Protein AF-A0A329RFQ0-F1 (afdb_monomer)

Organism: NCBI:txid29920

Nearest PDB structures (foldseek):
  3j9x-assembly1_A  TM=4.314E-01  e=1.924E+00  Sulfolobus islandicus rod-shaped virus 2
  3uum-assembly2_B  TM=3.635E-01  e=1.479E+00  Rattus norvegicus
  3f31-assembly1_B  TM=4.005E-01  e=6.702E+00  Homo sapiens

Mean predicted aligned error: 9.89 Å

Solvent-accessible surface area (backbone atoms only — not comparable to full-atom values): 4519 Å² total; per-residue (Å²): 108,72,70,57,54,52,51,52,51,54,52,53,60,72,65,52,76,73,80,69,55,68,66,58,53,54,48,52,54,48,55,49,48,51,48,42,50,75,73,67,53,82,48,68,70,55,54,52,49,44,54,54,48,51,52,52,36,45,76,69,65,75,48,52,76,65,60,49,51,55,50,55,62,74,74,108

Secondary structure (DSSP, 8-state):
-HHHHHHHHHHHHHTS-----HHHHHHHHHHHHHHHHHTT---HHHHHHHHHHHHHHHHTTSS-HHHHHHHHHHH-

pLDDT: mean 82.15, std 9.16, range [60.59, 91.56]

Radius of gyration: 19.91 Å; Cα contacts (8 Å, |Δi|>4): 33; chains: 1; bounding box: 47×16×55 Å

Foldseek 3Di:
DVVVVVVVVVVVVVPPDDPPDVLVVLVVLLVVLVVCVVVVNPPPVSLVVNLVSLVVCVVVVVDDPVVSVVSVVVSD

Structure (mmCIF, N/CA/C/O backbone):
data_AF-A0A329RFQ0-F1
#
_entry.id   AF-A0A329RFQ0-F1
#
loop_
_atom_site.group_PDB
_atom_site.id
_atom_site.type_symbol
_atom_site.label_atom_id
_atom_site.label_alt_id
_atom_site.label_comp_id
_atom_site.label_asym_id
_atom_site.label_entity_id
_atom_site.label_seq_id
_atom_site.pdbx_PDB_ins_code
_atom_site.Cartn_x
_atom_site.Cartn_y
_atom_site.Cartn_z
_atom_site.occupancy
_atom_site.B_iso_or_equiv
_atom_site.auth_seq_id
_atom_site.auth_comp_id
_atom_site.auth_asym_id
_atom_site.auth_atom_id
_atom_site.pdbx_PDB_model_num
ATOM 1 N N . MET A 1 1 ? 36.946 -1.313 -35.718 1.00 68.31 1 MET A N 1
ATOM 2 C CA . MET A 1 1 ? 36.181 -0.053 -35.588 1.00 68.31 1 MET A CA 1
ATOM 3 C C . MET A 1 1 ? 34.679 -0.259 -35.370 1.00 68.31 1 MET A C 1
ATOM 5 O O . MET A 1 1 ? 34.257 -0.143 -34.232 1.00 68.31 1 MET A O 1
ATOM 9 N N . PHE A 1 2 ? 33.853 -0.621 -36.368 1.00 75.81 2 PHE A N 1
ATOM 10 C CA . PHE A 1 2 ? 32.384 -0.732 -36.172 1.00 75.81 2 PHE A CA 1
ATOM 11 C C . PHE A 1 2 ? 31.966 -1.766 -35.109 1.00 75.81 2 PHE A C 1
ATOM 13 O O . PHE A 1 2 ? 31.150 -1.477 -34.241 1.00 75.81 2 PHE A O 1
ATOM 20 N N . LYS A 1 3 ? 32.573 -2.960 -35.133 1.00 76.38 3 LYS A N 1
ATOM 21 C CA . LYS A 1 3 ? 32.260 -4.041 -34.181 1.00 76.38 3 LYS A CA 1
ATOM 22 C C . LYS A 1 3 ? 32.647 -3.711 -32.734 1.00 76.38 3 LYS A C 1
ATOM 24 O O . LYS A 1 3 ? 31.963 -4.138 -31.815 1.00 76.38 3 LYS A O 1
ATOM 29 N N . GLU A 1 4 ? 33.714 -2.941 -32.535 1.00 78.06 4 GLU A N 1
ATOM 30 C CA . GLU A 1 4 ? 34.158 -2.510 -31.201 1.00 78.06 4 GLU A CA 1
ATOM 31 C C . GLU A 1 4 ? 33.221 -1.444 -30.633 1.00 78.06 4 GLU A C 1
ATOM 33 O O . GLU A 1 4 ? 32.814 -1.541 -29.482 1.00 78.06 4 GLU A O 1
ATOM 38 N N . ILE A 1 5 ? 32.803 -0.482 -31.463 1.00 75.31 5 ILE A N 1
ATOM 39 C CA . ILE A 1 5 ? 31.818 0.537 -31.077 1.00 75.31 5 ILE A CA 1
ATOM 40 C C . ILE A 1 5 ? 30.481 -0.119 -30.705 1.00 75.31 5 ILE A C 1
ATOM 42 O O . ILE A 1 5 ? 29.888 0.251 -29.693 1.00 75.31 5 ILE A O 1
ATOM 46 N N . LEU A 1 6 ? 30.041 -1.126 -31.471 1.00 73.75 6 LEU A N 1
ATOM 47 C CA . LEU A 1 6 ? 28.821 -1.890 -31.191 1.00 73.75 6 LEU A CA 1
ATOM 48 C C . LEU A 1 6 ? 28.913 -2.675 -29.867 1.00 73.75 6 LEU A C 1
ATOM 50 O O . LEU A 1 6 ? 27.962 -2.708 -29.091 1.00 73.75 6 LEU A O 1
ATOM 54 N N . ALA A 1 7 ? 30.068 -3.279 -29.575 1.00 74.19 7 ALA A N 1
ATOM 55 C CA . ALA A 1 7 ? 30.295 -3.982 -28.312 1.00 74.19 7 ALA A CA 1
ATOM 56 C C . ALA A 1 7 ? 30.289 -3.027 -27.104 1.00 74.19 7 ALA A C 1
ATOM 58 O O . ALA A 1 7 ? 29.692 -3.341 -26.076 1.00 74.19 7 ALA A O 1
ATOM 59 N N . ILE A 1 8 ? 30.898 -1.843 -27.243 1.00 73.62 8 ILE A N 1
ATOM 60 C CA . ILE A 1 8 ? 30.908 -0.801 -26.204 1.00 73.62 8 ILE A CA 1
ATOM 61 C C . ILE A 1 8 ? 29.487 -0.300 -25.924 1.00 73.62 8 ILE A C 1
ATOM 63 O O . ILE A 1 8 ? 29.104 -0.179 -24.763 1.00 73.62 8 ILE A O 1
ATOM 67 N N . THR A 1 9 ? 28.680 -0.071 -26.964 1.00 68.12 9 THR A N 1
ATOM 68 C CA . THR A 1 9 ? 27.286 0.377 -26.795 1.00 68.12 9 THR A CA 1
ATOM 69 C C . THR A 1 9 ? 26.407 -0.688 -26.143 1.00 68.12 9 THR A C 1
ATOM 71 O O . TH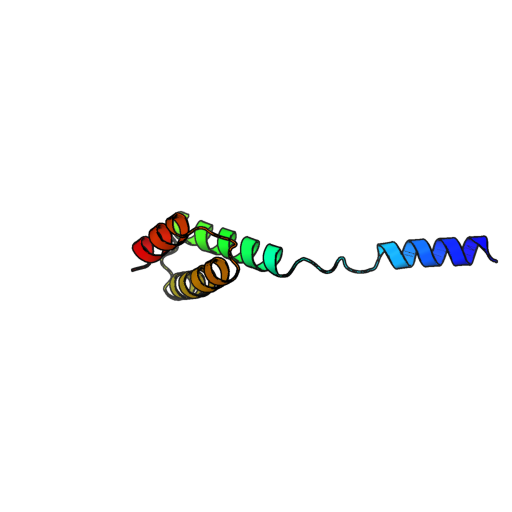R A 1 9 ? 25.607 -0.355 -25.272 1.00 68.12 9 THR A O 1
ATOM 74 N N . HIS A 1 10 ? 26.577 -1.971 -26.476 1.00 65.69 10 HIS A N 1
ATOM 75 C CA . HIS A 1 10 ? 25.867 -3.052 -25.783 1.00 65.69 10 HIS A CA 1
ATOM 76 C C . HIS A 1 10 ? 26.270 -3.189 -24.310 1.00 65.69 10 HIS A C 1
ATOM 78 O O . HIS A 1 10 ? 25.412 -3.432 -23.463 1.00 65.69 10 HIS A O 1
ATOM 84 N N . LEU A 1 11 ? 27.555 -3.020 -23.986 1.00 66.50 11 LEU A N 1
ATOM 85 C CA . LEU A 1 11 ? 28.019 -2.965 -22.598 1.00 66.50 11 LEU A CA 1
ATOM 86 C C . LEU A 1 11 ? 27.379 -1.785 -21.861 1.00 66.50 11 LEU A C 1
ATOM 88 O O . LEU A 1 11 ? 26.779 -1.994 -20.815 1.00 66.50 11 LEU A O 1
ATOM 92 N N . GLN A 1 12 ? 27.417 -0.580 -22.434 1.00 62.75 12 GLN A N 1
ATOM 93 C CA . GLN A 1 12 ? 26.800 0.618 -21.849 1.00 62.75 12 GLN A CA 1
ATOM 94 C C . GLN A 1 12 ? 25.287 0.474 -21.643 1.00 62.75 12 GLN A C 1
ATOM 96 O O . GLN A 1 12 ? 24.782 0.877 -20.602 1.00 62.75 12 GLN A O 1
ATOM 101 N N . TYR A 1 13 ? 24.572 -0.156 -22.579 1.00 63.09 13 TYR A N 1
ATOM 102 C CA . TYR A 1 13 ? 23.143 -0.438 -22.427 1.00 63.09 13 TYR A CA 1
ATOM 103 C C . TYR A 1 13 ? 22.846 -1.360 -21.235 1.00 63.09 13 TYR A C 1
ATOM 105 O O . TYR A 1 13 ? 21.878 -1.144 -20.514 1.00 63.09 13 TYR A O 1
ATOM 113 N N . ASN A 1 14 ? 23.705 -2.351 -20.981 1.00 62.94 14 ASN A N 1
ATOM 114 C CA . ASN A 1 14 ? 23.573 -3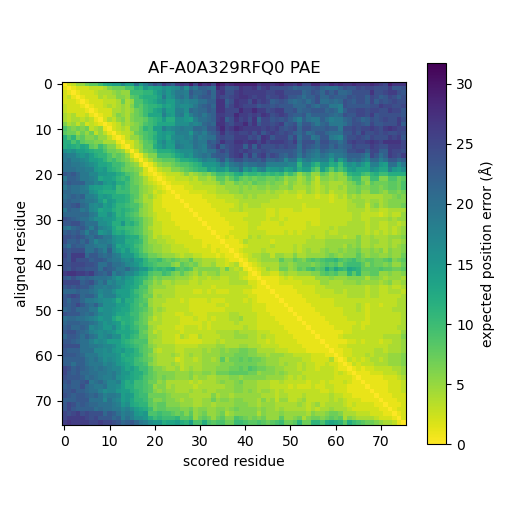.237 -19.821 1.00 62.94 14 ASN A CA 1
ATOM 115 C C . ASN A 1 14 ? 23.922 -2.557 -18.483 1.00 62.94 14 ASN A C 1
ATOM 117 O O . ASN A 1 14 ? 23.549 -3.084 -17.438 1.00 62.94 14 ASN A O 1
ATOM 121 N N . PHE A 1 15 ? 24.616 -1.414 -18.507 1.00 63.25 15 PHE A N 1
ATOM 122 C CA . PHE A 1 15 ? 24.926 -0.600 -17.324 1.00 63.25 15 PHE A CA 1
ATOM 123 C C . PHE A 1 15 ? 23.931 0.537 -17.083 1.00 63.25 15 PHE A C 1
ATOM 125 O O . PHE A 1 15 ? 24.107 1.286 -16.124 1.00 63.25 15 PHE A O 1
ATOM 132 N N . HIS A 1 16 ? 22.895 0.695 -17.914 1.00 60.59 16 HIS A N 1
ATOM 133 C CA . HIS A 1 16 ? 21.782 1.544 -17.515 1.00 60.59 16 HIS A CA 1
ATOM 134 C C . HIS A 1 16 ? 21.136 0.908 -16.286 1.00 60.59 16 HIS A C 1
ATOM 136 O O . HIS A 1 16 ? 20.560 -0.178 -16.386 1.00 60.59 16 HIS A O 1
ATOM 142 N N . ASP A 1 17 ? 21.265 1.579 -15.136 1.00 62.78 17 ASP A N 1
ATOM 143 C CA . ASP A 1 17 ? 20.473 1.292 -13.945 1.00 62.78 17 ASP A CA 1
ATOM 144 C C . ASP A 1 17 ? 19.036 1.074 -14.402 1.00 62.78 17 ASP A C 1
ATOM 146 O O . ASP A 1 17 ? 18.408 1.963 -14.992 1.00 62.78 17 ASP A O 1
ATOM 150 N N . LYS A 1 18 ? 18.539 -0.152 -14.218 1.00 63.72 18 LYS A N 1
ATOM 151 C CA . LYS A 1 18 ? 17.132 -0.431 -14.462 1.00 63.72 18 LYS A CA 1
ATOM 152 C C . LYS A 1 18 ? 16.380 0.512 -13.541 1.00 63.72 18 LYS A C 1
ATOM 154 O O . LYS A 1 18 ? 16.499 0.380 -12.328 1.00 63.72 18 LYS A O 1
ATOM 159 N N . LEU A 1 19 ? 15.659 1.467 -14.123 1.00 66.88 19 LEU A N 1
ATOM 160 C CA . LEU A 1 19 ? 14.715 2.298 -13.393 1.00 66.88 19 LEU A CA 1
ATOM 161 C C . LEU A 1 19 ? 13.764 1.343 -12.677 1.00 66.88 19 LEU A C 1
ATOM 163 O O . LEU A 1 19 ? 12.923 0.709 -13.315 1.00 66.88 19 LEU A O 1
ATOM 167 N N . THR A 1 20 ? 13.9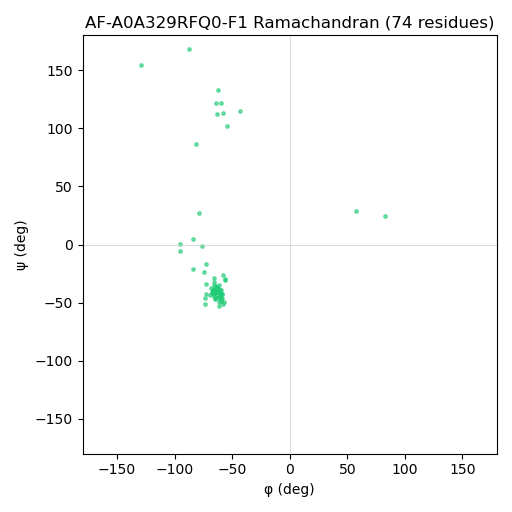84 1.167 -11.377 1.00 69.00 20 THR A N 1
ATOM 168 C CA . THR A 1 20 ? 13.137 0.343 -10.528 1.00 69.00 20 THR A CA 1
ATOM 169 C C . THR A 1 20 ? 11.759 0.969 -10.542 1.00 69.00 20 THR A C 1
ATOM 171 O O . THR A 1 20 ? 11.632 2.189 -10.406 1.00 69.00 20 THR A O 1
ATOM 174 N N . ASP A 1 21 ? 10.731 0.149 -10.737 1.00 79.44 21 ASP A N 1
ATOM 175 C CA . ASP A 1 21 ? 9.368 0.651 -10.705 1.00 79.44 21 ASP A CA 1
ATOM 176 C C . ASP A 1 21 ? 9.120 1.269 -9.312 1.00 79.44 21 ASP A C 1
ATOM 178 O O . ASP A 1 21 ? 9.305 0.590 -8.291 1.00 79.44 21 ASP A O 1
ATOM 182 N N . PRO A 1 22 ? 8.753 2.561 -9.225 1.00 78.69 22 PRO A N 1
ATOM 183 C CA . PRO A 1 22 ? 8.474 3.202 -7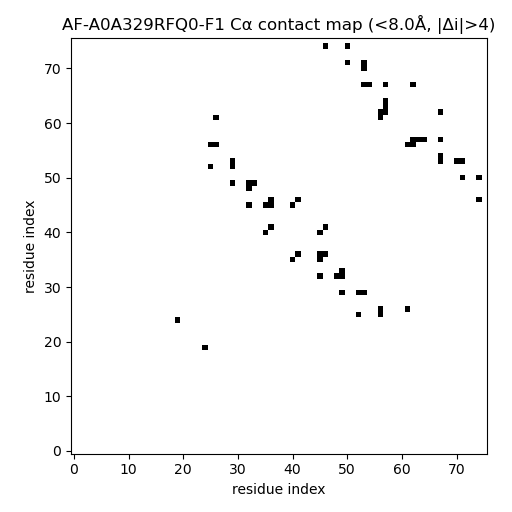.946 1.00 78.69 22 PRO A CA 1
ATOM 184 C C . PRO A 1 22 ? 7.360 2.483 -7.170 1.00 78.69 22 PRO A C 1
ATOM 186 O O . PRO A 1 22 ? 7.376 2.506 -5.941 1.00 78.69 22 PRO A O 1
ATOM 189 N N . LEU A 1 23 ? 6.443 1.785 -7.852 1.00 83.44 23 LEU A N 1
ATOM 190 C CA . LEU A 1 23 ? 5.401 0.975 -7.216 1.00 83.44 23 LEU A CA 1
ATOM 191 C C . LEU A 1 23 ? 5.958 -0.313 -6.594 1.00 83.44 23 LEU A C 1
ATOM 193 O O . LEU A 1 23 ? 5.481 -0.731 -5.539 1.00 83.44 23 LEU A O 1
ATOM 197 N N . GLU A 1 24 ? 6.984 -0.926 -7.192 1.00 83.94 24 GLU A N 1
ATOM 198 C CA . GLU A 1 24 ? 7.667 -2.074 -6.578 1.00 83.94 24 GLU A CA 1
ATOM 199 C C . GLU A 1 24 ? 8.437 -1.657 -5.327 1.00 83.94 24 GLU A C 1
ATOM 201 O O . GLU A 1 24 ? 8.436 -2.375 -4.328 1.00 83.94 24 GLU A O 1
ATOM 206 N N . THR A 1 25 ? 9.037 -0.466 -5.355 1.00 84.75 25 THR A N 1
ATOM 207 C CA . THR A 1 25 ? 9.721 0.098 -4.185 1.00 84.75 25 THR A CA 1
ATOM 208 C C . THR A 1 25 ? 8.722 0.381 -3.063 1.00 84.75 25 THR A C 1
ATOM 210 O O . THR A 1 25 ? 8.942 -0.040 -1.928 1.00 84.75 25 THR A O 1
ATOM 213 N N . LEU A 1 26 ? 7.580 0.998 -3.391 1.00 86.31 26 LEU A N 1
ATOM 214 C CA . LEU A 1 26 ? 6.501 1.271 -2.439 1.00 86.31 26 LEU A CA 1
ATOM 215 C C . LEU A 1 26 ? 5.972 -0.015 -1.788 1.00 86.31 26 LEU A C 1
ATOM 217 O O . LEU A 1 26 ? 5.769 -0.077 -0.575 1.00 86.31 26 LEU A O 1
ATOM 221 N N . ARG A 1 27 ? 5.797 -1.072 -2.589 1.00 88.06 27 ARG A N 1
ATOM 222 C CA . ARG A 1 27 ? 5.340 -2.370 -2.095 1.00 88.06 27 ARG A CA 1
ATOM 223 C C . ARG A 1 27 ? 6.366 -3.047 -1.191 1.00 88.06 27 ARG A C 1
ATOM 225 O O . ARG A 1 27 ? 5.989 -3.566 -0.145 1.00 88.06 27 ARG A O 1
ATOM 232 N N . ALA A 1 28 ? 7.646 -2.998 -1.551 1.00 88.81 28 ALA A N 1
ATOM 233 C CA . ALA A 1 28 ? 8.716 -3.556 -0.730 1.00 88.81 28 ALA A CA 1
ATOM 234 C C . ALA A 1 28 ? 8.825 -2.855 0.635 1.00 88.81 28 ALA A C 1
ATOM 236 O O . ALA A 1 28 ? 9.019 -3.512 1.659 1.00 88.81 28 ALA A O 1
ATOM 237 N N . GLU A 1 29 ? 8.668 -1.529 0.672 1.00 89.25 29 GLU A N 1
ATOM 238 C CA . GLU A 1 29 ? 8.631 -0.772 1.928 1.00 89.25 29 GLU A CA 1
ATOM 239 C C . GLU A 1 29 ? 7.426 -1.156 2.791 1.00 89.25 29 GLU A C 1
ATOM 241 O O . GLU A 1 29 ? 7.561 -1.331 4.005 1.00 89.25 29 GLU A O 1
ATOM 246 N N . TYR A 1 30 ? 6.266 -1.354 2.168 1.00 89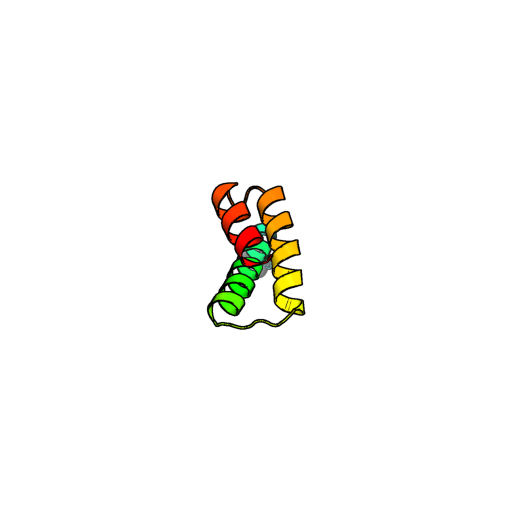.88 30 TYR A N 1
ATOM 247 C CA . TYR A 1 30 ? 5.050 -1.770 2.857 1.00 89.88 30 TYR A CA 1
ATOM 248 C C . TYR A 1 30 ? 5.180 -3.169 3.455 1.00 89.88 30 TYR A C 1
ATOM 250 O O . TYR A 1 30 ? 4.896 -3.350 4.640 1.00 89.88 30 TYR A O 1
ATOM 258 N N . ASP A 1 31 ? 5.687 -4.133 2.684 1.00 88.94 31 ASP A N 1
ATOM 259 C CA . ASP A 1 31 ? 5.900 -5.502 3.156 1.00 88.94 31 ASP A CA 1
ATOM 260 C C . ASP A 1 31 ? 6.907 -5.541 4.314 1.00 88.94 31 ASP A C 1
ATOM 262 O O . ASP A 1 31 ? 6.708 -6.258 5.297 1.00 88.94 31 ASP A O 1
ATOM 266 N N . LYS A 1 32 ? 7.951 -4.706 4.252 1.00 91.56 32 LYS A N 1
ATOM 267 C CA . LYS A 1 32 ? 8.918 -4.553 5.342 1.00 91.56 32 LYS A CA 1
ATOM 268 C C . LYS A 1 32 ? 8.253 -4.036 6.618 1.00 91.56 32 LYS A C 1
ATOM 270 O O . LYS A 1 32 ? 8.415 -4.643 7.673 1.00 91.56 32 LYS A O 1
ATOM 275 N N . LEU A 1 33 ? 7.517 -2.926 6.541 1.00 89.44 33 LEU A N 1
ATOM 276 C CA . LEU A 1 33 ? 6.870 -2.331 7.715 1.00 89.44 33 LEU A CA 1
ATOM 277 C C . LEU A 1 33 ? 5.785 -3.249 8.296 1.00 89.44 33 LEU A C 1
ATOM 279 O O . LEU A 1 33 ? 5.667 -3.359 9.514 1.00 89.44 33 LEU A O 1
ATOM 283 N N . LYS A 1 34 ? 5.030 -3.950 7.444 1.00 88.06 34 LYS A N 1
ATOM 284 C CA . LYS A 1 34 ? 4.064 -4.970 7.869 1.00 88.06 34 LYS A CA 1
ATOM 285 C C . LYS A 1 34 ? 4.757 -6.103 8.631 1.00 88.06 34 LYS A C 1
ATOM 287 O O . LYS A 1 34 ? 4.297 -6.465 9.711 1.00 88.06 34 LYS A O 1
ATOM 292 N N . GLY A 1 35 ? 5.890 -6.592 8.122 1.00 89.12 35 GLY A N 1
ATOM 293 C CA . GLY A 1 35 ? 6.704 -7.609 8.790 1.00 89.12 35 GLY A CA 1
ATOM 294 C C . GLY A 1 35 ? 7.220 -7.164 10.162 1.00 89.12 35 GLY A C 1
ATOM 295 O O . GLY A 1 35 ? 7.142 -7.927 11.118 1.00 89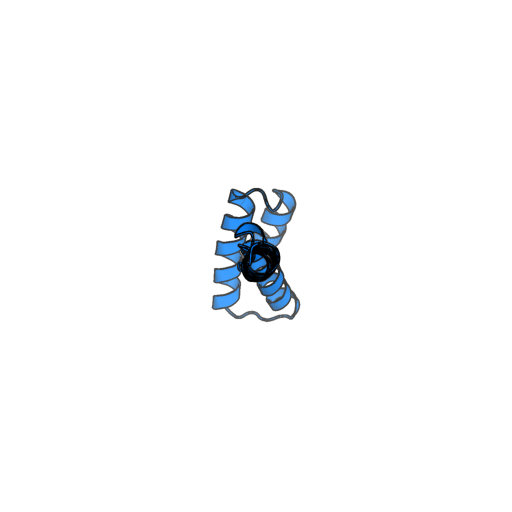.12 35 GLY A O 1
ATOM 296 N N . GLU A 1 36 ? 7.673 -5.916 10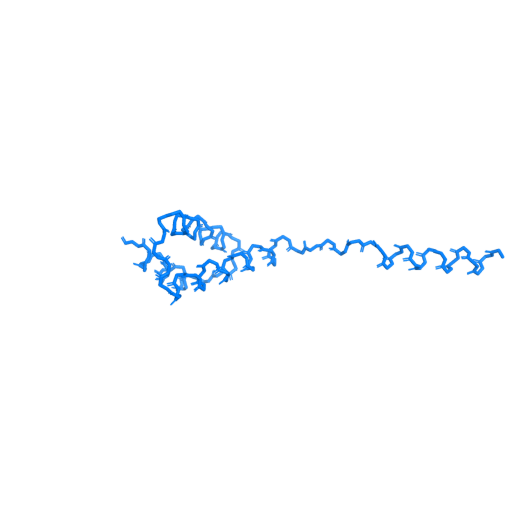.302 1.00 88.12 36 GLU A N 1
ATOM 297 C CA . GLU A 1 36 ? 8.096 -5.363 11.601 1.00 88.12 36 GLU A CA 1
ATOM 298 C C . GLU A 1 36 ? 6.960 -5.390 12.640 1.00 88.12 36 GLU A C 1
ATOM 300 O O . GLU A 1 36 ? 7.176 -5.786 13.786 1.00 88.12 36 GLU A O 1
ATOM 305 N N . ILE A 1 37 ? 5.732 -5.037 12.244 1.00 86.25 37 ILE A N 1
ATOM 306 C CA . ILE A 1 37 ? 4.558 -5.115 13.130 1.00 86.25 37 ILE A CA 1
ATOM 307 C C . ILE A 1 37 ? 4.217 -6.570 13.483 1.00 86.25 37 ILE A C 1
ATOM 309 O O . ILE A 1 37 ? 3.866 -6.865 14.625 1.00 86.25 37 ILE A O 1
ATOM 313 N N . GLU A 1 38 ? 4.334 -7.506 12.538 1.00 85.88 38 GLU A N 1
ATOM 314 C CA . GLU A 1 38 ? 4.113 -8.936 12.804 1.00 85.88 38 GLU A CA 1
ATOM 315 C C . GLU A 1 38 ? 5.154 -9.539 13.755 1.00 85.88 38 GLU A C 1
ATOM 317 O O . GLU A 1 38 ? 4.828 -10.445 14.521 1.00 85.88 38 GLU A O 1
ATOM 322 N N . LEU A 1 39 ? 6.371 -8.994 13.764 1.00 88.75 39 LEU A N 1
ATOM 323 C CA . LEU A 1 39 ? 7.424 -9.336 14.722 1.00 88.75 39 LEU A CA 1
ATOM 324 C C . LEU A 1 39 ? 7.207 -8.711 16.115 1.00 88.75 39 LEU A C 1
ATOM 326 O O . LEU A 1 39 ? 7.997 -8.974 17.022 1.00 88.75 39 LEU A O 1
ATOM 330 N N . GLY A 1 40 ? 6.145 -7.920 16.307 1.00 85.69 40 GLY A N 1
ATOM 331 C CA . GLY A 1 40 ? 5.816 -7.274 17.581 1.00 85.69 40 GLY A CA 1
ATOM 332 C C . GLY A 1 40 ? 6.572 -5.967 17.830 1.00 85.69 40 GLY A C 1
ATOM 333 O O . GLY A 1 40 ? 6.785 -5.585 18.980 1.00 85.69 40 GLY A O 1
ATOM 334 N N . ASN A 1 41 ? 7.029 -5.287 16.773 1.00 85.00 41 ASN A N 1
ATOM 335 C CA . ASN A 1 41 ? 7.679 -3.986 16.895 1.00 85.00 41 ASN A CA 1
ATOM 336 C C . ASN A 1 41 ? 6.636 -2.862 17.024 1.00 85.00 41 ASN A C 1
ATOM 338 O O . ASN A 1 41 ? 6.270 -2.215 16.045 1.00 85.00 41 ASN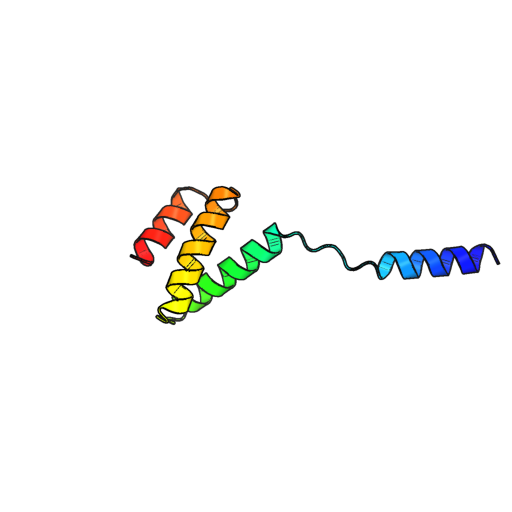 A O 1
ATOM 342 N N . ASP A 1 42 ? 6.192 -2.586 18.249 1.00 80.38 42 ASP A N 1
ATOM 343 C CA . ASP A 1 42 ? 5.170 -1.568 18.546 1.00 80.38 42 ASP A CA 1
ATOM 344 C C . ASP A 1 42 ? 5.711 -0.124 18.561 1.00 80.38 42 ASP A C 1
ATOM 346 O O . ASP A 1 42 ? 5.192 0.756 19.254 1.00 80.38 42 ASP A O 1
ATOM 350 N N . ASN A 1 43 ? 6.787 0.157 17.821 1.00 88.31 43 ASN A N 1
ATOM 351 C CA . ASN A 1 43 ? 7.336 1.505 17.751 1.00 88.31 43 ASN A CA 1
ATOM 352 C C . ASN A 1 43 ? 6.308 2.462 17.106 1.00 88.31 43 ASN A C 1
ATOM 354 O O . ASN A 1 43 ? 5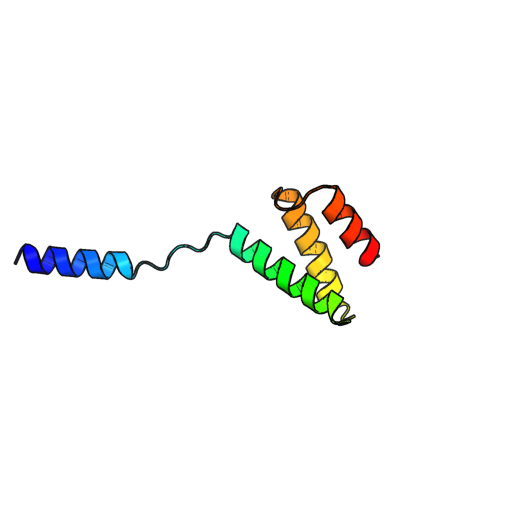.956 2.280 15.935 1.00 88.31 43 ASN A O 1
ATOM 358 N N . PRO A 1 44 ? 5.884 3.540 17.797 1.00 87.56 44 PRO A N 1
ATOM 359 C CA . PRO A 1 44 ? 4.892 4.482 17.275 1.00 87.56 44 PRO A CA 1
ATOM 360 C C . PRO A 1 44 ? 5.277 5.101 15.924 1.00 87.56 44 PRO A C 1
ATOM 362 O O . PRO A 1 44 ? 4.409 5.423 15.115 1.00 87.56 44 PRO A O 1
ATOM 365 N N . SER A 1 45 ? 6.578 5.256 15.657 1.00 89.12 45 SER A N 1
ATOM 366 C CA . SER A 1 45 ? 7.079 5.771 14.378 1.00 89.12 45 SER A CA 1
ATOM 367 C C . SER A 1 45 ? 6.795 4.810 13.220 1.00 89.12 45 SER A C 1
ATOM 369 O O . SER A 1 45 ? 6.357 5.244 12.157 1.00 89.12 45 SER A O 1
ATOM 371 N N . ILE A 1 46 ? 6.976 3.504 13.439 1.00 85.81 46 ILE A N 1
ATOM 372 C CA . ILE A 1 46 ? 6.745 2.454 12.435 1.00 85.81 46 ILE A CA 1
ATOM 373 C C . ILE A 1 46 ? 5.250 2.327 12.153 1.00 85.81 46 ILE A C 1
ATOM 375 O O . ILE A 1 46 ? 4.846 2.294 10.995 1.00 85.81 46 ILE A O 1
ATOM 379 N N . ILE A 1 47 ? 4.425 2.354 13.203 1.00 87.38 47 ILE A N 1
ATOM 380 C CA . ILE A 1 47 ? 2.962 2.335 13.085 1.00 87.38 47 ILE A CA 1
ATOM 381 C C . ILE A 1 47 ? 2.473 3.532 12.258 1.00 87.38 47 ILE A C 1
ATOM 383 O O . ILE A 1 47 ? 1.660 3.368 11.349 1.00 87.38 47 ILE A O 1
ATOM 387 N N . ASN A 1 48 ? 2.985 4.737 12.528 1.00 89.38 48 ASN A N 1
ATOM 388 C CA . ASN A 1 48 ? 2.606 5.937 11.778 1.00 89.38 48 ASN A CA 1
ATOM 389 C C . ASN A 1 48 ? 3.066 5.887 10.314 1.00 89.38 48 ASN A C 1
ATOM 391 O O . ASN A 1 48 ? 2.305 6.274 9.426 1.00 89.38 48 ASN A O 1
ATOM 395 N N . GLN A 1 49 ? 4.275 5.383 10.051 1.00 89.69 49 GLN A N 1
ATOM 396 C CA . GLN A 1 49 ? 4.767 5.186 8.685 1.00 89.69 49 GLN A CA 1
ATOM 397 C C . GLN A 1 49 ? 3.914 4.167 7.931 1.00 89.69 49 GLN A C 1
ATOM 399 O O . GLN A 1 49 ? 3.474 4.452 6.821 1.00 89.69 49 GLN A O 1
ATOM 404 N N . LEU A 1 50 ? 3.597 3.028 8.554 1.00 90.19 50 LEU A N 1
ATOM 405 C CA . LEU A 1 50 ? 2.751 2.006 7.947 1.00 90.19 50 LEU A CA 1
ATOM 406 C C . LEU A 1 50 ? 1.339 2.536 7.672 1.00 90.19 50 LEU A C 1
ATOM 408 O O . LEU A 1 50 ? 0.793 2.241 6.614 1.00 90.19 50 LEU A O 1
ATOM 412 N N . LYS A 1 51 ? 0.761 3.364 8.556 1.00 89.38 51 LYS A N 1
ATOM 413 C CA . LYS A 1 51 ? -0.529 4.034 8.297 1.00 89.38 51 LYS A CA 1
ATOM 414 C C . LYS A 1 51 ? -0.482 4.896 7.038 1.00 89.38 51 LYS A C 1
ATOM 416 O O . LYS A 1 51 ? -1.349 4.744 6.183 1.00 89.38 51 LYS A O 1
ATOM 421 N N . SER A 1 52 ? 0.518 5.774 6.919 1.00 91.06 52 SER A N 1
ATOM 422 C CA . SER A 1 52 ? 0.679 6.632 5.735 1.00 91.06 52 SER A CA 1
ATOM 423 C C . SER A 1 52 ? 0.843 5.787 4.475 1.00 91.06 52 SER A C 1
ATOM 425 O O . SER A 1 52 ? 0.109 5.955 3.505 1.00 91.06 52 SER A O 1
ATOM 427 N N . LEU A 1 53 ? 1.738 4.804 4.536 1.00 91.06 53 LEU A N 1
ATOM 428 C CA . LEU A 1 53 ? 2.063 3.957 3.402 1.00 91.06 53 LEU A CA 1
ATOM 429 C C . LEU A 1 53 ? 0.879 3.085 2.965 1.00 91.06 53 LEU A C 1
ATOM 431 O O . LEU A 1 53 ? 0.662 2.883 1.778 1.00 91.06 53 LEU A O 1
ATOM 435 N N . THR A 1 54 ? 0.056 2.619 3.906 1.00 89.88 54 THR A N 1
ATOM 436 C CA . THR A 1 54 ? -1.171 1.860 3.610 1.00 89.88 54 THR A CA 1
ATOM 437 C C . THR A 1 54 ? -2.185 2.712 2.832 1.00 89.88 54 THR A C 1
ATOM 439 O O . THR A 1 54 ? -2.842 2.211 1.920 1.00 89.88 54 THR A O 1
ATOM 442 N N . VAL A 1 55 ? -2.288 4.013 3.133 1.00 90.25 55 VAL A N 1
ATOM 443 C CA . VAL A 1 55 ? -3.124 4.958 2.368 1.00 90.25 55 VAL A CA 1
ATOM 444 C C . VAL A 1 55 ? -2.569 5.175 0.960 1.00 90.25 55 VAL A C 1
ATOM 446 O O . VAL A 1 55 ? -3.338 5.179 -0.007 1.00 90.25 55 VAL A O 1
ATOM 449 N N . ASP A 1 56 ? -1.249 5.295 0.823 1.00 89.50 56 ASP A N 1
ATOM 450 C CA . ASP A 1 56 ? -0.592 5.445 -0.478 1.00 89.50 56 ASP A CA 1
ATOM 451 C C . ASP A 1 56 ? -0.762 4.184 -1.342 1.00 89.50 56 ASP A C 1
ATOM 453 O O . ASP A 1 56 ? -1.111 4.276 -2.520 1.00 89.50 56 ASP A O 1
ATOM 457 N N . MET A 1 57 ? -0.614 2.994 -0.755 1.00 90.56 57 MET A N 1
ATOM 458 C CA . MET A 1 57 ? -0.831 1.704 -1.423 1.00 90.56 57 MET A CA 1
ATOM 459 C C . MET A 1 57 ? -2.274 1.556 -1.923 1.00 90.56 57 MET A C 1
ATOM 461 O O . MET A 1 57 ? -2.499 1.133 -3.060 1.00 90.56 57 MET A O 1
ATOM 465 N N . TYR A 1 58 ? -3.254 1.947 -1.104 1.00 89.75 58 TYR A N 1
ATOM 466 C CA . TYR A 1 58 ? -4.665 1.928 -1.488 1.00 89.75 58 TYR A CA 1
ATOM 467 C C . TYR A 1 58 ? -4.966 2.923 -2.617 1.00 89.75 58 TYR A C 1
ATOM 469 O O . TYR A 1 58 ? -5.611 2.576 -3.608 1.00 89.75 58 TYR A O 1
ATOM 477 N N . SER A 1 59 ? -4.428 4.142 -2.521 1.00 88.06 59 SER A N 1
ATOM 478 C CA . SER A 1 59 ? -4.594 5.187 -3.542 1.00 88.06 59 SER A CA 1
ATOM 479 C C . SER A 1 59 ? -4.018 4.768 -4.899 1.00 88.06 59 SER A C 1
ATOM 481 O O . SER A 1 59 ? -4.597 5.070 -5.943 1.00 88.06 59 SER A O 1
ATOM 483 N N . ASN A 1 60 ? -2.920 4.007 -4.885 1.00 89.50 60 ASN A N 1
ATOM 484 C CA . ASN A 1 60 ? -2.294 3.436 -6.079 1.00 89.50 60 ASN A CA 1
ATOM 485 C C . ASN A 1 60 ? -2.924 2.106 -6.539 1.00 89.50 60 ASN A C 1
ATOM 487 O O . ASN A 1 60 ? -2.445 1.513 -7.503 1.00 89.50 60 ASN A O 1
ATOM 491 N N . ARG A 1 61 ? -4.010 1.640 -5.899 1.00 88.06 61 ARG A N 1
ATOM 492 C CA . ARG A 1 61 ? -4.702 0.368 -6.199 1.00 88.06 61 ARG A CA 1
ATOM 493 C C . ARG A 1 61 ? -3.799 -0.868 -6.102 1.00 88.06 61 ARG A C 1
ATOM 495 O O . ARG A 1 61 ? -4.025 -1.856 -6.799 1.00 88.06 61 ARG A O 1
ATOM 502 N N . LEU A 1 62 ? -2.778 -0.807 -5.249 1.00 86.94 62 LEU A N 1
ATOM 503 C CA . LEU A 1 62 ? -1.850 -1.916 -5.013 1.00 86.94 62 LEU A CA 1
ATOM 504 C C . LEU A 1 62 ? -2.388 -2.924 -3.990 1.00 86.94 62 LEU A C 1
ATOM 506 O O . LEU A 1 62 ? -1.952 -4.073 -3.986 1.00 86.94 62 LEU A O 1
ATOM 510 N N . ILE A 1 63 ? -3.336 -2.497 -3.153 1.00 88.12 63 ILE A N 1
ATOM 511 C CA . ILE A 1 63 ? -4.053 -3.321 -2.173 1.00 88.12 63 ILE A CA 1
ATOM 512 C C . ILE A 1 63 ? -5.561 -3.121 -2.330 1.00 88.12 63 ILE A C 1
ATOM 514 O O . ILE A 1 63 ? -6.009 -2.080 -2.822 1.00 88.12 63 ILE A O 1
ATOM 518 N N . ASP A 1 64 ? -6.345 -4.118 -1.928 1.00 89.31 64 ASP A N 1
ATOM 519 C CA . ASP A 1 64 ? -7.803 -4.069 -2.011 1.00 89.31 64 ASP A CA 1
ATOM 520 C C . ASP A 1 64 ? -8.445 -3.433 -0.762 1.00 89.31 64 ASP A C 1
ATOM 522 O O . ASP A 1 64 ? -7.814 -3.221 0.276 1.00 89.31 64 ASP A O 1
ATOM 526 N N . ASP A 1 65 ? -9.743 -3.122 -0.855 1.00 88.75 65 ASP A N 1
ATOM 527 C CA . ASP A 1 65 ? -10.521 -2.561 0.261 1.00 88.75 65 ASP A CA 1
ATOM 528 C C . ASP A 1 65 ? -10.491 -3.441 1.516 1.00 88.75 65 ASP A C 1
ATOM 530 O O . ASP A 1 65 ? -10.644 -2.950 2.638 1.00 88.75 65 ASP A O 1
ATOM 534 N N . LYS A 1 66 ? -10.365 -4.757 1.329 1.00 89.62 66 LYS A N 1
ATOM 535 C CA . LYS A 1 66 ? -10.373 -5.722 2.420 1.00 89.62 66 LYS A CA 1
ATOM 536 C C . LYS A 1 66 ? -9.061 -5.651 3.196 1.00 89.62 66 LYS A C 1
ATOM 538 O O . LYS A 1 66 ? -9.104 -5.483 4.414 1.00 89.62 66 LYS A O 1
ATOM 543 N N . GLU A 1 67 ? -7.932 -5.724 2.498 1.00 86.81 67 GLU A N 1
ATOM 544 C CA . GLU A 1 67 ? -6.591 -5.634 3.074 1.00 86.81 67 GLU A CA 1
ATOM 545 C C . GLU A 1 67 ? -6.367 -4.267 3.730 1.00 86.81 67 GLU A C 1
ATOM 547 O O . GLU A 1 67 ? -5.879 -4.195 4.859 1.00 86.81 67 GLU A O 1
ATOM 552 N N . PHE A 1 68 ? -6.829 -3.187 3.091 1.00 88.50 68 PHE A N 1
ATOM 553 C CA . PHE A 1 68 ? -6.776 -1.846 3.671 1.00 88.50 68 PHE A CA 1
ATOM 554 C C . PHE A 1 68 ? -7.501 -1.772 5.024 1.00 88.50 68 PHE A C 1
ATOM 556 O O . PHE A 1 68 ? -6.946 -1.293 6.017 1.00 88.50 68 PHE A O 1
ATOM 563 N N . LYS A 1 69 ? -8.742 -2.275 5.093 1.00 88.19 69 LYS A N 1
ATOM 564 C CA . LYS A 1 69 ? -9.534 -2.263 6.334 1.00 88.19 69 LYS A CA 1
ATOM 565 C C . LYS A 1 69 ? -8.908 -3.113 7.429 1.00 88.19 69 LYS A C 1
ATOM 567 O O . LYS A 1 69 ? -8.924 -2.696 8.586 1.00 88.19 69 LYS A O 1
ATOM 572 N N . GLU A 1 70 ? -8.376 -4.280 7.085 1.00 88.00 70 GLU A N 1
ATOM 573 C CA . GLU A 1 70 ? -7.734 -5.181 8.043 1.00 88.00 70 GLU A CA 1
ATOM 574 C C . GLU A 1 70 ? -6.549 -4.501 8.739 1.00 88.00 70 GLU A C 1
ATOM 576 O O . GLU A 1 70 ? -6.458 -4.500 9.968 1.00 88.00 70 GLU A O 1
ATOM 581 N N . ILE A 1 71 ? -5.692 -3.838 7.964 1.00 84.06 71 ILE A N 1
ATOM 582 C CA . ILE A 1 71 ? -4.488 -3.193 8.487 1.00 84.06 71 ILE A CA 1
ATOM 583 C C . ILE A 1 71 ? -4.822 -1.930 9.264 1.00 84.06 71 ILE A C 1
ATOM 585 O O . ILE A 1 71 ? -4.344 -1.767 10.382 1.00 84.06 71 ILE A O 1
ATOM 589 N N . ILE A 1 72 ? -5.688 -1.060 8.740 1.00 84.25 72 ILE A N 1
ATOM 590 C CA . ILE A 1 72 ? -6.082 0.153 9.467 1.00 84.25 72 ILE A CA 1
ATOM 591 C C . ILE A 1 72 ? -6.749 -0.194 10.803 1.00 84.25 72 ILE A C 1
ATOM 593 O O . ILE A 1 72 ? -6.454 0.453 11.803 1.00 84.25 72 ILE A O 1
ATOM 597 N N . THR A 1 73 ? -7.581 -1.240 10.848 1.00 84.75 73 THR A N 1
ATOM 598 C CA . THR A 1 73 ? -8.213 -1.700 12.098 1.00 84.75 73 THR A CA 1
ATOM 599 C C . THR A 1 73 ? -7.185 -2.209 13.106 1.00 84.75 73 THR A C 1
ATOM 601 O O . THR A 1 73 ? -7.346 -1.983 14.298 1.00 84.75 73 THR A O 1
ATOM 604 N N . ARG A 1 74 ? -6.114 -2.866 12.646 1.00 80.50 74 ARG A N 1
ATOM 605 C CA . ARG A 1 74 ? -5.030 -3.363 13.507 1.00 80.50 74 ARG A CA 1
ATOM 606 C C . ARG A 1 74 ? -4.108 -2.253 14.024 1.00 80.50 74 ARG A C 1
ATOM 608 O O . ARG A 1 74 ? -3.437 -2.449 15.029 1.00 80.50 74 ARG A O 1
ATOM 615 N N . LEU A 1 75 ? -4.049 -1.120 13.325 1.00 77.19 75 LEU A N 1
ATOM 616 C CA . LEU A 1 75 ? -3.198 0.020 13.674 1.00 77.19 75 LEU A CA 1
ATOM 617 C C . LEU A 1 75 ? -3.929 1.101 14.500 1.00 77.19 75 LEU A C 1
ATOM 619 O O . LEU A 1 75 ? -3.294 2.089 14.886 1.00 77.19 75 LEU A O 1
ATOM 623 N N . LEU A 1 76 ? -5.243 0.972 14.709 1.00 73.06 76 LEU A N 1
ATOM 624 C CA . LEU A 1 76 ? -6.072 1.839 15.562 1.00 73.06 76 LEU A CA 1
ATOM 625 C C . LEU A 1 76 ? -5.977 1.426 17.033 1.00 73.06 76 LEU A C 1
ATOM 627 O O . LEU A 1 76 ? -5.844 2.359 17.855 1.00 73.06 76 LEU A O 1
#

Sequence (76 aa):
MFKEILAITHLQYNFHDKLTDPLETLRAEYDKLKGEIELGNDNPSIINQLKSLTVDMYSNRLIDDKEFKEIITRLL